Protein AF-A0AB74DZ21-F1 (afdb_monomer_lite)

Structure (mmCIF, N/CA/C/O backbone):
data_AF-A0AB74DZ21-F1
#
_entry.id   AF-A0AB74DZ21-F1
#
loop_
_atom_site.group_PDB
_atom_site.id
_atom_site.type_symbol
_atom_site.label_atom_id
_atom_site.label_alt_id
_atom_site.label_comp_id
_atom_site.label_asym_id
_atom_site.label_entity_id
_atom_site.label_seq_id
_atom_site.pdbx_PDB_ins_code
_atom_site.Cartn_x
_atom_site.Cartn_y
_atom_site.Cartn_z
_atom_site.occupancy
_atom_site.B_iso_or_equiv
_atom_site.auth_seq_id
_atom_site.auth_comp_id
_atom_site.auth_asym_id
_atom_site.auth_atom_id
_atom_site.pdbx_PDB_model_num
ATOM 1 N N . LYS A 1 1 ? -1.725 0.538 30.237 1.00 65.81 1 LYS A N 1
ATOM 2 C CA . LYS A 1 1 ? -3.192 0.283 30.163 1.00 65.81 1 LYS A CA 1
ATOM 3 C C . LYS A 1 1 ? -3.719 0.403 28.728 1.00 65.81 1 LYS A C 1
ATOM 5 O O . LYS A 1 1 ? -4.476 -0.467 28.333 1.00 65.81 1 LYS A O 1
ATOM 10 N N . LEU A 1 2 ? -3.228 1.369 27.945 1.00 69.50 2 LEU A N 1
ATOM 11 C CA . LEU A 1 2 ? -3.477 1.577 26.509 1.00 69.50 2 LEU A CA 1
ATOM 12 C C . LEU A 1 2 ? -3.516 0.291 25.651 1.00 69.50 2 LEU A C 1
ATOM 14 O O . LEU A 1 2 ? -4.567 -0.086 25.149 1.00 69.50 2 LEU A O 1
ATOM 18 N N . PHE A 1 3 ? -2.411 -0.463 25.598 1.00 77.12 3 PHE A N 1
ATOM 19 C CA . PHE A 1 3 ? -2.317 -1.681 24.778 1.00 77.12 3 PHE A CA 1
ATOM 20 C C . PHE A 1 3 ? -3.109 -2.898 25.297 1.00 77.12 3 PHE A C 1
ATOM 22 O O . PHE A 1 3 ? -3.112 -3.955 24.664 1.00 77.12 3 PHE A O 1
ATOM 29 N N . LYS A 1 4 ? -3.795 -2.781 26.445 1.00 76.81 4 LYS A N 1
ATOM 30 C CA . LYS A 1 4 ? -4.762 -3.807 26.873 1.00 76.81 4 LYS A CA 1
ATOM 31 C C . LYS A 1 4 ? -6.085 -3.683 26.108 1.00 76.81 4 LYS A C 1
ATOM 33 O O . LYS A 1 4 ? -6.811 -4.672 26.020 1.00 76.81 4 LYS A O 1
ATOM 38 N N . ASN A 1 5 ? -6.399 -2.510 25.545 1.00 82.12 5 ASN A N 1
ATOM 39 C CA . ASN A 1 5 ? -7.554 -2.352 24.668 1.00 82.12 5 ASN A CA 1
ATOM 40 C C . ASN A 1 5 ? -7.233 -2.970 23.297 1.00 82.12 5 ASN A C 1
ATOM 42 O O . ASN A 1 5 ? -6.397 -2.466 22.550 1.00 82.12 5 ASN A O 1
ATOM 46 N N . LYS A 1 6 ? -7.913 -4.073 22.965 1.00 81.56 6 LYS A N 1
ATOM 47 C CA . LYS A 1 6 ? -7.684 -4.824 21.722 1.00 81.56 6 LYS A CA 1
ATOM 48 C C . LYS A 1 6 ? -7.982 -4.005 20.460 1.00 81.56 6 LYS A C 1
ATOM 50 O O . LYS A 1 6 ? -7.335 -4.241 19.446 1.00 81.56 6 LYS A O 1
ATOM 55 N N . ALA A 1 7 ? -8.936 -3.071 20.509 1.00 80.25 7 ALA A N 1
ATOM 56 C CA . ALA A 1 7 ? -9.259 -2.207 19.374 1.00 80.25 7 ALA A CA 1
ATOM 57 C C . ALA A 1 7 ? -8.142 -1.185 19.127 1.00 80.25 7 ALA A C 1
ATOM 59 O O . ALA A 1 7 ? -7.685 -1.051 17.995 1.00 80.25 7 ALA A O 1
ATOM 60 N N . TYR A 1 8 ? -7.642 -0.556 20.197 1.00 83.38 8 TYR A N 1
ATOM 61 C CA . TYR A 1 8 ? -6.498 0.355 20.125 1.00 83.38 8 TYR A CA 1
ATOM 62 C C . TYR A 1 8 ? -5.246 -0.363 19.609 1.00 83.38 8 TYR A C 1
ATOM 64 O O . TYR A 1 8 ? -4.673 0.034 18.599 1.00 83.38 8 TYR A O 1
ATOM 72 N N . THR A 1 9 ? -4.853 -1.469 20.253 1.00 84.31 9 THR A N 1
ATOM 73 C CA . THR A 1 9 ? -3.660 -2.236 19.862 1.00 84.31 9 THR A CA 1
ATOM 74 C C . THR A 1 9 ? -3.759 -2.740 18.430 1.00 84.31 9 THR A C 1
ATOM 76 O O . THR A 1 9 ? -2.779 -2.658 17.699 1.00 84.31 9 THR A O 1
ATOM 79 N N . GLY A 1 10 ? -4.936 -3.228 18.023 1.00 83.38 10 GLY A N 1
ATOM 80 C CA . GLY A 1 10 ? -5.187 -3.669 16.656 1.00 83.38 10 GLY A CA 1
ATOM 81 C C . GLY A 1 10 ? -4.967 -2.543 15.653 1.00 83.38 10 GLY A C 1
ATOM 82 O O . GLY A 1 10 ? -4.165 -2.716 14.745 1.00 83.38 10 GLY A O 1
ATOM 83 N N . ALA A 1 11 ? -5.605 -1.388 15.864 1.00 84.44 11 ALA A N 1
ATOM 84 C CA . ALA A 1 11 ? -5.487 -0.229 14.983 1.00 84.44 11 ALA A CA 1
ATOM 85 C C . ALA A 1 11 ? -4.060 0.324 14.903 1.00 84.44 11 ALA A C 1
ATOM 87 O O . ALA A 1 11 ? -3.573 0.616 13.813 1.00 84.44 11 ALA A O 1
ATOM 88 N N . THR A 1 12 ? -3.357 0.434 16.031 1.00 85.31 12 THR A N 1
ATOM 89 C CA . THR A 1 12 ? -1.968 0.908 16.038 1.00 85.31 12 THR A CA 1
ATOM 90 C C . THR A 1 12 ? -1.031 -0.086 15.358 1.00 85.31 12 THR A C 1
ATOM 92 O O . THR A 1 12 ? -0.209 0.321 14.542 1.00 85.31 12 THR A O 1
ATOM 95 N N . ALA A 1 13 ? -1.157 -1.383 15.655 1.00 85.50 13 ALA A N 1
ATOM 96 C CA . ALA A 1 13 ? -0.300 -2.406 15.063 1.00 85.50 13 ALA A CA 1
ATOM 97 C C . ALA A 1 13 ? -0.533 -2.536 13.554 1.00 85.50 13 ALA A C 1
ATOM 99 O O . ALA A 1 13 ? 0.431 -2.586 12.794 1.00 85.50 13 ALA A O 1
ATOM 100 N N . SER A 1 14 ? -1.790 -2.540 13.098 1.00 85.62 14 SER A N 1
ATOM 101 C CA . SER A 1 14 ? -2.078 -2.582 11.664 1.00 85.62 14 SER A CA 1
ATOM 102 C C . SER A 1 14 ? -1.591 -1.316 10.960 1.00 85.62 14 SER A C 1
ATOM 104 O O . SER A 1 14 ? -1.017 -1.423 9.883 1.00 85.62 14 SER A O 1
ATOM 106 N N . ASN A 1 15 ? -1.721 -0.137 11.579 1.00 88.50 15 ASN A N 1
ATOM 107 C CA . ASN A 1 15 ? -1.238 1.117 10.995 1.00 88.50 15 ASN A CA 1
ATOM 108 C C . ASN A 1 15 ? 0.297 1.124 10.895 1.00 88.50 15 ASN A C 1
ATOM 110 O O . ASN A 1 15 ? 0.853 1.499 9.864 1.00 88.50 15 ASN A O 1
ATOM 114 N N . PHE A 1 16 ? 0.987 0.621 11.921 1.00 88.06 16 PHE A N 1
ATOM 115 C CA . PHE A 1 16 ? 2.435 0.426 11.884 1.00 88.06 16 PHE A CA 1
ATOM 116 C C . PHE A 1 16 ? 2.860 -0.482 10.721 1.00 88.06 16 PHE A C 1
ATOM 118 O O . PHE A 1 16 ? 3.733 -0.111 9.938 1.00 88.06 16 PHE A O 1
ATOM 125 N N . LEU A 1 17 ? 2.206 -1.639 10.565 1.00 86.38 17 LEU A N 1
ATOM 126 C CA . LEU A 1 17 ? 2.502 -2.570 9.473 1.00 86.38 17 LEU A CA 1
ATOM 127 C C . LEU A 1 17 ? 2.231 -1.945 8.098 1.00 86.38 17 LEU A C 1
ATOM 129 O O . LEU A 1 17 ? 3.068 -2.062 7.207 1.00 86.38 17 LEU A O 1
ATOM 133 N N . LEU A 1 18 ? 1.112 -1.236 7.933 1.00 85.94 18 LEU A N 1
ATOM 134 C CA . LEU A 1 18 ? 0.762 -0.562 6.679 1.00 85.94 18 LEU A CA 1
ATOM 135 C C . LEU A 1 18 ? 1.761 0.527 6.282 1.00 85.94 18 LEU A C 1
ATOM 137 O O . LEU A 1 18 ? 2.097 0.635 5.106 1.00 85.94 18 LEU A O 1
ATOM 141 N N . ASN A 1 19 ? 2.290 1.288 7.241 1.00 85.19 19 ASN A N 1
ATOM 142 C CA . ASN A 1 19 ? 3.367 2.237 6.947 1.00 85.19 19 ASN A CA 1
ATOM 143 C C . ASN A 1 19 ? 4.670 1.533 6.550 1.00 85.19 19 ASN A C 1
ATOM 145 O O . ASN A 1 19 ? 5.402 2.054 5.715 1.00 85.19 19 ASN A O 1
ATOM 149 N N . GLY A 1 20 ? 4.954 0.343 7.089 1.00 83.75 20 GLY A N 1
ATOM 150 C CA . GLY A 1 20 ? 6.105 -0.460 6.660 1.00 83.75 20 GLY A CA 1
ATOM 151 C C . GLY A 1 20 ? 6.039 -0.842 5.177 1.00 83.75 20 GLY A C 1
ATOM 152 O O . GLY A 1 20 ? 7.052 -0.817 4.481 1.00 83.75 20 GLY A O 1
ATOM 153 N N . VAL A 1 21 ? 4.833 -1.117 4.675 1.00 81.69 21 VAL A N 1
ATOM 154 C CA . VAL A 1 21 ? 4.588 -1.463 3.267 1.00 81.69 21 VAL A CA 1
ATOM 155 C C . VAL A 1 21 ? 4.792 -0.267 2.326 1.00 81.69 21 VAL A C 1
ATOM 157 O O . VAL A 1 21 ? 5.173 -0.454 1.176 1.00 81.69 21 VAL A O 1
ATOM 160 N N . ALA A 1 22 ? 4.681 0.976 2.810 1.00 79.00 22 ALA A N 1
ATOM 161 C CA . ALA A 1 22 ? 4.961 2.167 1.998 1.00 79.00 22 ALA A CA 1
ATOM 162 C C . ALA A 1 22 ? 6.403 2.209 1.446 1.00 79.00 22 ALA A C 1
ATOM 164 O O . ALA A 1 22 ? 6.670 2.909 0.466 1.00 79.00 22 ALA A O 1
ATOM 165 N N . GLY A 1 23 ? 7.330 1.431 2.024 1.00 84.31 23 GLY A N 1
ATOM 166 C CA . GLY A 1 23 ? 8.677 1.236 1.486 1.00 84.31 23 GLY A CA 1
ATOM 167 C C . GLY A 1 23 ? 8.692 0.698 0.051 1.00 84.31 23 GLY A C 1
ATOM 168 O O . GLY A 1 23 ? 9.572 1.075 -0.727 1.00 84.31 23 GLY A O 1
ATOM 169 N N . THR A 1 24 ? 7.696 -0.095 -0.352 1.00 85.75 24 THR A N 1
ATOM 170 C CA . THR A 1 24 ? 7.586 -0.601 -1.728 1.00 85.75 24 THR A CA 1
ATOM 171 C C . THR A 1 24 ? 7.443 0.528 -2.740 1.00 85.75 24 THR A C 1
ATOM 173 O O . THR A 1 24 ? 8.011 0.439 -3.825 1.00 85.75 24 THR A O 1
ATOM 176 N N . LEU A 1 25 ? 6.777 1.634 -2.389 1.00 86.25 25 LEU A N 1
ATOM 177 C CA . LEU A 1 25 ? 6.633 2.788 -3.284 1.00 86.25 25 LEU A CA 1
ATOM 178 C C . LEU A 1 25 ? 8.003 3.376 -3.652 1.00 86.25 25 LEU A C 1
ATOM 180 O O . LEU A 1 25 ? 8.225 3.749 -4.804 1.00 86.25 25 LEU A O 1
ATOM 184 N N . ILE A 1 26 ? 8.931 3.419 -2.690 1.00 89.00 26 ILE A N 1
ATOM 185 C CA . ILE A 1 26 ? 10.306 3.894 -2.895 1.00 89.00 26 ILE A CA 1
ATOM 186 C C . ILE A 1 26 ? 11.068 2.919 -3.796 1.00 89.00 26 ILE A C 1
ATOM 188 O O . ILE A 1 26 ? 11.749 3.346 -4.733 1.00 89.00 26 ILE A O 1
ATOM 192 N N . VAL A 1 27 ? 10.942 1.614 -3.539 1.00 91.06 27 VAL A N 1
ATOM 193 C CA . VAL A 1 27 ? 11.607 0.567 -4.329 1.00 91.06 27 VAL A CA 1
ATOM 194 C C . VAL A 1 27 ? 11.101 0.573 -5.770 1.00 91.06 27 VAL A C 1
ATOM 196 O O . VAL A 1 27 ? 11.909 0.624 -6.693 1.00 91.06 27 VAL A O 1
ATOM 199 N N . ALA A 1 28 ? 9.785 0.603 -5.969 1.00 91.25 28 ALA A N 1
ATOM 200 C CA . ALA A 1 28 ? 9.152 0.649 -7.281 1.00 91.25 28 ALA A CA 1
ATOM 201 C C . ALA A 1 28 ? 9.574 1.893 -8.064 1.00 91.25 28 ALA A C 1
ATOM 203 O O . ALA A 1 28 ? 9.975 1.781 -9.221 1.00 91.25 28 ALA A O 1
ATOM 204 N N . ASN A 1 29 ? 9.562 3.065 -7.419 1.00 92.12 29 ASN A N 1
ATOM 205 C CA . ASN A 1 29 ? 9.998 4.319 -8.025 1.00 92.12 29 ASN A CA 1
ATOM 206 C C . ASN A 1 29 ? 11.493 4.294 -8.395 1.00 92.12 29 ASN A C 1
ATOM 208 O O . ASN A 1 29 ? 11.880 4.745 -9.473 1.00 92.12 29 ASN A O 1
ATOM 212 N N . THR A 1 30 ? 12.332 3.705 -7.542 1.00 93.25 30 THR A N 1
ATOM 213 C CA . THR A 1 30 ? 13.759 3.506 -7.835 1.00 93.25 30 THR A CA 1
ATOM 214 C C . THR A 1 30 ? 13.953 2.544 -9.004 1.00 93.25 30 THR A C 1
ATOM 216 O O . THR A 1 30 ? 14.804 2.792 -9.857 1.00 93.25 30 THR A O 1
ATOM 219 N N . PHE A 1 31 ? 13.158 1.475 -9.078 1.00 94.12 31 PHE A N 1
ATOM 220 C CA . PHE A 1 31 ? 13.218 0.486 -10.149 1.00 94.12 31 PHE A CA 1
ATOM 221 C C . PHE A 1 31 ? 12.832 1.080 -11.508 1.00 94.12 31 PHE A C 1
ATOM 223 O O . PHE A 1 31 ? 13.573 0.893 -12.467 1.00 94.12 31 PHE A O 1
ATOM 230 N N . VAL A 1 32 ? 11.750 1.860 -11.614 1.00 94.81 32 VAL A N 1
ATOM 231 C CA . VAL A 1 32 ? 11.408 2.499 -12.903 1.00 94.81 32 VAL A CA 1
ATOM 232 C C . VAL A 1 32 ? 12.466 3.508 -13.345 1.00 94.81 32 VAL A C 1
ATOM 234 O O . VAL A 1 32 ? 12.815 3.543 -14.520 1.00 94.81 32 VAL A O 1
ATOM 237 N N . GLN A 1 33 ? 13.035 4.290 -12.421 1.00 95.31 33 GLN A N 1
ATOM 238 C CA . GLN A 1 33 ? 14.046 5.288 -12.784 1.00 95.31 33 GLN A CA 1
ATOM 239 C C . GLN A 1 33 ? 15.398 4.657 -13.134 1.00 95.31 33 GLN A C 1
ATOM 241 O O . GLN A 1 33 ? 15.983 4.972 -14.166 1.00 95.31 33 GLN A O 1
ATOM 246 N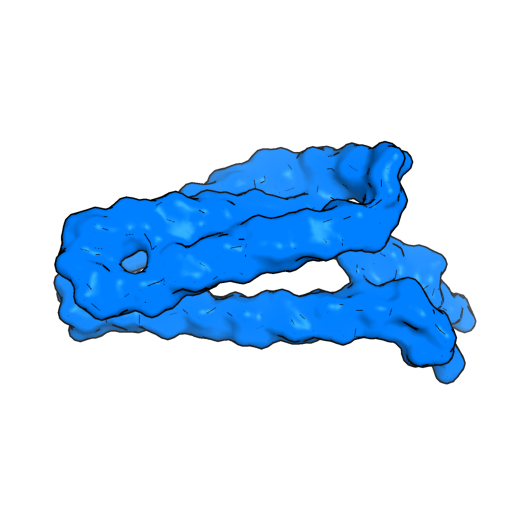 N . ARG A 1 34 ? 15.917 3.767 -12.279 1.00 94.44 34 ARG A N 1
ATOM 247 C CA . ARG A 1 34 ? 17.258 3.181 -12.450 1.00 94.44 34 ARG A CA 1
ATOM 248 C C . ARG A 1 34 ? 17.269 1.899 -13.278 1.00 94.44 34 ARG A C 1
ATOM 250 O O . ARG A 1 34 ? 18.278 1.616 -13.907 1.00 94.44 34 ARG A O 1
ATOM 257 N N . GLY A 1 35 ? 16.193 1.120 -13.238 1.00 92.38 35 GLY A N 1
ATOM 258 C CA . GLY A 1 35 ? 16.065 -0.155 -13.946 1.00 92.38 35 GLY A CA 1
ATOM 259 C C . GLY A 1 35 ? 15.498 -0.004 -15.355 1.00 92.38 35 GLY A C 1
ATOM 260 O O . GLY A 1 35 ? 16.037 -0.599 -16.279 1.00 92.38 35 GLY A O 1
ATOM 261 N N . LEU A 1 36 ? 14.456 0.817 -15.532 1.00 93.25 36 LEU A N 1
ATOM 262 C CA . LEU A 1 36 ? 13.819 1.051 -16.841 1.00 93.25 36 LEU A CA 1
ATOM 263 C C . LEU A 1 36 ? 14.262 2.364 -17.512 1.00 93.25 36 LEU A C 1
ATOM 265 O O . LEU A 1 36 ? 13.876 2.641 -18.641 1.00 93.25 36 LEU A O 1
ATOM 269 N N . GLY A 1 37 ? 15.072 3.185 -16.836 1.00 93.75 37 GLY A N 1
ATOM 270 C CA . GLY A 1 37 ? 15.598 4.437 -17.393 1.00 93.75 37 GLY A CA 1
ATOM 271 C C . GLY A 1 37 ? 14.576 5.575 -17.476 1.00 93.75 37 GLY A C 1
ATOM 272 O O . GLY A 1 37 ? 14.786 6.532 -18.222 1.00 93.75 37 GLY A O 1
ATOM 273 N N . TYR A 1 38 ? 13.466 5.492 -16.737 1.00 95.44 38 TYR A N 1
ATOM 274 C CA . TYR A 1 38 ? 12.440 6.532 -16.751 1.00 95.44 38 TYR A CA 1
ATOM 275 C C . TYR A 1 38 ? 12.954 7.816 -16.094 1.00 95.44 38 TYR A C 1
ATOM 277 O O . TYR A 1 38 ? 13.644 7.794 -15.074 1.00 95.44 38 TYR A O 1
ATOM 285 N N . SER A 1 39 ? 12.541 8.963 -16.631 1.00 96.12 39 SER A N 1
ATOM 286 C CA . SER A 1 39 ? 12.720 10.247 -15.948 1.00 96.12 39 SER A CA 1
ATOM 287 C C . SER A 1 39 ? 11.924 10.292 -14.639 1.00 96.12 39 SER A C 1
ATOM 289 O O . SER A 1 39 ? 10.908 9.610 -14.478 1.00 96.12 39 SER A O 1
ATOM 291 N N . SER A 1 40 ? 12.323 11.164 -13.711 1.00 91.88 40 SER A N 1
ATOM 292 C CA . SER A 1 40 ? 11.607 11.334 -12.440 1.00 91.88 40 SER A CA 1
ATOM 293 C C . SER A 1 40 ? 10.142 11.746 -12.634 1.00 91.88 40 SER A C 1
ATOM 295 O O . SER A 1 40 ? 9.284 11.337 -11.854 1.00 91.88 40 SER A O 1
ATOM 297 N N . LEU A 1 41 ? 9.834 12.494 -13.703 1.00 93.50 41 LEU A N 1
ATOM 298 C CA . LEU A 1 41 ? 8.461 12.865 -14.047 1.00 93.50 41 LEU A CA 1
ATOM 299 C C . LEU A 1 41 ? 7.637 11.655 -14.512 1.00 93.50 41 LEU A C 1
ATOM 301 O O . LEU A 1 41 ? 6.501 11.494 -14.077 1.00 93.50 41 LEU A O 1
ATOM 305 N N . GLN A 1 42 ? 8.205 10.789 -15.356 1.00 93.31 42 GLN A N 1
ATOM 306 C CA . GLN A 1 42 ? 7.538 9.559 -15.806 1.00 93.31 42 GLN A CA 1
ATOM 307 C C . GLN A 1 42 ? 7.329 8.573 -14.654 1.00 93.31 42 GLN A C 1
ATOM 309 O O . GLN A 1 42 ? 6.272 7.967 -14.538 1.00 93.31 42 GLN A O 1
ATOM 314 N N . ALA A 1 43 ? 8.312 8.428 -13.766 1.00 92.50 43 ALA A N 1
ATOM 315 C CA . ALA A 1 43 ? 8.162 7.594 -12.579 1.00 92.50 43 ALA A CA 1
ATOM 316 C C . ALA A 1 43 ? 7.091 8.146 -11.621 1.00 92.50 43 ALA A C 1
ATOM 318 O O . ALA A 1 43 ? 6.315 7.383 -11.048 1.00 92.50 43 ALA A O 1
ATOM 319 N N . GLY A 1 44 ? 7.030 9.472 -11.462 1.00 91.25 44 GLY A N 1
ATOM 320 C CA . GLY A 1 44 ? 6.010 10.141 -10.657 1.00 91.25 44 GLY A CA 1
ATOM 321 C C . GLY A 1 44 ? 4.605 10.053 -11.256 1.00 91.25 44 GLY A C 1
ATOM 322 O O . GLY A 1 44 ? 3.635 9.957 -10.511 1.00 91.25 44 GLY A O 1
ATOM 323 N N . SER A 1 45 ? 4.463 10.033 -12.584 1.00 93.50 45 SER A N 1
ATOM 324 C CA . SER A 1 45 ? 3.139 9.961 -13.213 1.00 93.50 45 SER A CA 1
ATOM 325 C C . SER A 1 45 ? 2.434 8.621 -12.977 1.00 93.50 45 SER A C 1
ATOM 327 O O . SER A 1 45 ? 1.206 8.590 -12.897 1.00 93.50 45 SER A O 1
ATOM 329 N N . LEU A 1 46 ? 3.186 7.532 -12.772 1.00 92.69 46 LEU A N 1
ATOM 330 C CA . LEU A 1 46 ? 2.628 6.213 -12.448 1.00 92.69 46 LEU A CA 1
ATOM 331 C C . LEU A 1 46 ? 1.855 6.205 -11.120 1.00 92.69 46 LEU A C 1
ATOM 333 O O . LEU A 1 46 ? 0.887 5.459 -10.992 1.00 92.69 46 LEU A O 1
ATOM 337 N N . SER A 1 47 ? 2.230 7.053 -10.156 1.00 92.12 47 SER A N 1
ATOM 338 C CA . SER A 1 47 ? 1.565 7.143 -8.848 1.00 92.12 47 SER A CA 1
ATOM 339 C C . SER A 1 47 ? 0.409 8.152 -8.807 1.00 92.12 47 SER A C 1
ATOM 341 O O . SER A 1 47 ? -0.227 8.326 -7.764 1.00 92.12 47 SER A O 1
ATOM 343 N N . ILE A 1 48 ? 0.065 8.796 -9.929 1.00 94.44 48 ILE A N 1
ATOM 344 C CA . ILE A 1 48 ? -1.078 9.725 -9.989 1.00 94.44 48 ILE A CA 1
ATOM 345 C C . ILE A 1 48 ? -2.393 8.998 -9.695 1.00 94.44 48 ILE A C 1
ATOM 347 O O . ILE A 1 48 ? -3.256 9.549 -9.012 1.00 94.44 48 ILE A O 1
ATOM 351 N N . THR A 1 49 ? -2.554 7.755 -10.158 1.00 93.31 49 THR A N 1
ATOM 352 C CA . THR A 1 49 ? -3.771 6.972 -9.890 1.00 93.31 49 THR A CA 1
ATOM 353 C C . THR A 1 49 ? -3.952 6.695 -8.402 1.00 93.31 49 THR A C 1
ATOM 355 O O . THR A 1 49 ? -5.073 6.780 -7.903 1.00 93.31 49 THR A O 1
ATOM 358 N N . TYR A 1 50 ? -2.853 6.459 -7.679 1.00 93.44 50 TYR A N 1
ATOM 359 C CA . TYR A 1 50 ? -2.847 6.385 -6.220 1.00 93.44 50 TYR A CA 1
ATOM 360 C C . TYR A 1 50 ? -3.393 7.677 -5.599 1.00 93.44 50 TYR A C 1
ATOM 362 O O . TYR A 1 50 ? -4.345 7.623 -4.818 1.00 93.44 50 TYR A O 1
ATOM 370 N N . LEU A 1 51 ? -2.838 8.835 -5.976 1.00 92.50 51 LEU A N 1
ATOM 371 C CA . LEU A 1 51 ? -3.239 10.132 -5.424 1.00 92.50 51 LEU A CA 1
ATOM 372 C C . LEU A 1 51 ? -4.727 10.417 -5.665 1.00 92.50 51 LEU A C 1
ATOM 374 O O . LEU A 1 51 ? -5.455 10.756 -4.731 1.00 92.50 51 LEU A O 1
ATOM 378 N N . VAL A 1 52 ? -5.183 10.251 -6.908 1.00 95.25 52 VAL A N 1
ATOM 379 C CA . VAL A 1 52 ? -6.587 10.465 -7.288 1.00 95.25 52 VAL A CA 1
ATOM 380 C C . VAL A 1 52 ? -7.503 9.569 -6.460 1.00 95.25 52 VAL A C 1
ATOM 382 O O . VAL A 1 52 ? -8.510 10.039 -5.926 1.00 95.25 52 VAL A O 1
ATOM 385 N N . MET A 1 53 ? -7.142 8.293 -6.309 1.00 95.19 53 MET A N 1
ATOM 386 C CA . MET A 1 53 ? -7.996 7.341 -5.615 1.00 95.19 53 MET A CA 1
ATOM 387 C C . MET A 1 53 ? -8.069 7.607 -4.112 1.00 95.19 53 MET A C 1
ATOM 389 O O . MET A 1 53 ? -9.161 7.554 -3.548 1.00 95.19 53 MET A O 1
ATOM 393 N N . VAL A 1 54 ? -6.954 7.975 -3.470 1.00 91.88 54 VAL A N 1
ATOM 394 C CA . VAL A 1 54 ? -6.964 8.381 -2.055 1.00 91.88 54 VAL A CA 1
ATOM 395 C C . VAL A 1 54 ? -7.914 9.554 -1.841 1.00 91.88 54 VAL A C 1
ATOM 397 O O . VAL A 1 54 ? -8.759 9.479 -0.953 1.00 91.88 54 VAL A O 1
ATOM 400 N N . LEU A 1 55 ? -7.831 10.601 -2.671 1.00 92.69 55 LEU A N 1
ATOM 401 C CA . LEU A 1 55 ? -8.668 11.799 -2.536 1.00 92.69 55 LEU A CA 1
ATOM 402 C C . LEU A 1 55 ? -10.165 11.489 -2.663 1.00 92.69 55 LEU A C 1
ATOM 404 O O . LEU A 1 55 ? -10.966 11.984 -1.869 1.00 92.69 55 LEU A O 1
ATOM 408 N N . ILE A 1 56 ? -10.543 10.639 -3.622 1.00 93.00 56 ILE A N 1
ATOM 409 C CA . ILE A 1 56 ? -11.931 10.172 -3.781 1.00 93.00 56 ILE A CA 1
ATOM 410 C C . ILE A 1 56 ? -12.381 9.401 -2.535 1.00 93.00 56 ILE A C 1
ATOM 412 O O . ILE A 1 56 ? -13.511 9.557 -2.062 1.00 93.00 56 ILE A O 1
ATOM 416 N N . MET A 1 57 ? -11.490 8.583 -1.981 1.00 92.50 57 MET A N 1
ATOM 417 C CA . MET A 1 57 ? -11.818 7.659 -0.906 1.00 92.50 57 MET A CA 1
ATOM 418 C C . MET A 1 57 ? -11.885 8.284 0.485 1.00 92.50 57 MET A C 1
ATOM 420 O O . MET A 1 57 ? -12.459 7.647 1.366 1.00 92.50 57 MET A O 1
ATOM 424 N N . ILE A 1 58 ? -11.421 9.524 0.686 1.00 86.69 58 ILE A N 1
ATOM 425 C CA . ILE A 1 58 ? -11.506 10.225 1.984 1.00 86.69 58 ILE A CA 1
ATOM 426 C C . ILE A 1 58 ? -12.937 10.175 2.547 1.00 86.69 58 ILE A C 1
ATOM 428 O O . ILE A 1 58 ? -13.154 9.716 3.667 1.00 86.69 58 ILE A O 1
ATOM 432 N N . ARG A 1 59 ? -13.934 10.582 1.746 1.00 86.69 59 ARG A N 1
ATOM 433 C CA . ARG A 1 59 ? -15.350 10.600 2.173 1.00 86.69 59 ARG A CA 1
ATOM 434 C C . ARG A 1 59 ? -15.966 9.205 2.246 1.00 86.69 59 ARG A C 1
ATOM 436 O O . ARG A 1 59 ? -16.871 8.952 3.038 1.00 86.69 59 ARG A O 1
ATOM 443 N N . VAL A 1 60 ? -15.509 8.296 1.389 1.00 89.06 60 VAL A N 1
ATOM 444 C CA . VAL A 1 60 ? -16.045 6.932 1.318 1.00 89.06 60 VAL A CA 1
ATOM 445 C C . VAL A 1 60 ? -15.609 6.121 2.538 1.00 89.06 60 VAL A C 1
ATOM 447 O O . VAL A 1 60 ? -16.434 5.412 3.111 1.00 89.06 60 VAL A O 1
ATOM 450 N N . GLY A 1 61 ? -14.353 6.258 2.974 1.00 85.50 61 GLY A N 1
ATOM 451 C CA . GLY A 1 61 ? -13.823 5.600 4.169 1.00 85.50 61 GLY A CA 1
ATOM 452 C C . GLY A 1 61 ? -14.590 5.981 5.437 1.00 85.50 61 GLY A C 1
ATOM 453 O O . GLY A 1 61 ? -14.959 5.104 6.218 1.00 85.50 61 GLY A O 1
ATOM 454 N N . GLU A 1 62 ? -14.925 7.264 5.596 1.00 86.94 62 GLU A N 1
ATOM 455 C CA . GLU A 1 62 ? -15.755 7.755 6.705 1.00 86.94 62 GLU A CA 1
ATOM 456 C C . GLU A 1 62 ? -17.160 7.130 6.688 1.00 86.94 62 GLU A C 1
ATOM 458 O O . GLU A 1 62 ? -17.638 6.597 7.692 1.00 86.94 62 GLU A O 1
ATOM 463 N N . LYS A 1 63 ? -17.812 7.099 5.520 1.00 88.44 63 LYS A N 1
ATOM 464 C CA . LYS A 1 63 ? -19.141 6.486 5.379 1.00 88.44 63 LYS A CA 1
ATOM 465 C C . LYS A 1 63 ? -19.117 4.973 5.638 1.00 88.44 63 LYS A C 1
ATOM 467 O O . LYS A 1 63 ? -20.053 4.421 6.222 1.00 88.44 63 LYS A O 1
ATOM 472 N N . LEU A 1 64 ? -18.054 4.286 5.221 1.00 87.25 64 LEU A N 1
ATOM 473 C CA . LEU A 1 64 ? -17.858 2.858 5.485 1.00 87.25 64 LEU A CA 1
ATOM 474 C C . LEU A 1 64 ? -17.667 2.579 6.978 1.00 87.25 64 LEU A C 1
ATOM 476 O O . LEU A 1 64 ? -18.234 1.608 7.480 1.00 87.25 64 LEU A O 1
ATOM 480 N N . LEU A 1 65 ? -16.940 3.438 7.699 1.00 86.38 65 LEU A N 1
ATOM 481 C CA . LEU A 1 65 ? -16.805 3.342 9.154 1.00 86.38 65 LEU A CA 1
ATOM 482 C C . LEU A 1 65 ? -18.171 3.412 9.846 1.00 86.38 65 LEU A C 1
ATOM 484 O O . LEU A 1 65 ? -18.481 2.556 10.676 1.00 86.38 65 LEU A O 1
ATOM 488 N N . GLN A 1 66 ? -18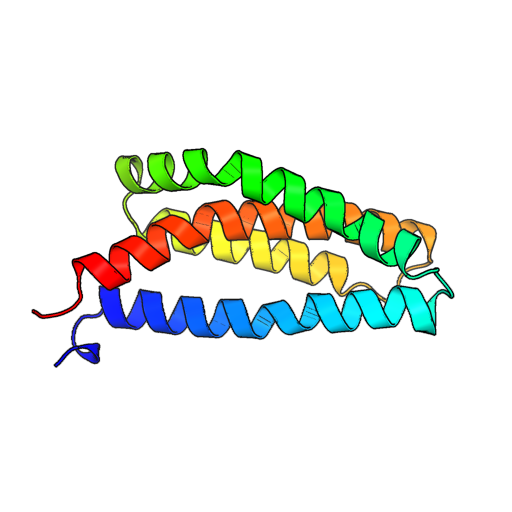.996 4.395 9.477 1.00 87.44 66 GLN A N 1
ATOM 489 C CA . GLN A 1 66 ? -20.314 4.613 10.085 1.00 87.44 66 GLN A CA 1
ATOM 490 C C . GLN A 1 66 ? -21.295 3.462 9.811 1.00 87.44 66 GLN A C 1
ATOM 492 O O . GLN A 1 66 ? -22.144 3.162 10.646 1.00 87.44 66 GLN A O 1
ATOM 497 N N . THR A 1 67 ? -21.185 2.804 8.653 1.00 88.94 67 THR A N 1
ATOM 498 C CA . THR A 1 67 ? -22.141 1.768 8.217 1.00 88.94 67 THR A CA 1
ATOM 499 C C . THR A 1 67 ? -21.722 0.342 8.573 1.00 88.94 67 THR A C 1
ATOM 501 O O . THR A 1 67 ? -22.573 -0.481 8.905 1.00 88.94 67 THR A O 1
ATOM 504 N N . LEU A 1 68 ? -20.427 0.020 8.505 1.00 86.69 68 LEU A N 1
ATOM 505 C CA . LEU A 1 68 ? -19.911 -1.344 8.690 1.00 86.69 68 LEU A CA 1
ATOM 506 C C . LEU A 1 68 ? -19.139 -1.533 10.004 1.00 86.69 68 LEU A C 1
ATOM 508 O O . LEU A 1 68 ? -18.739 -2.662 10.318 1.00 86.69 68 LEU A O 1
ATOM 512 N N . GLY A 1 69 ? -18.928 -0.454 10.762 1.00 85.81 69 GLY A N 1
ATOM 513 C CA . GLY A 1 69 ? -18.020 -0.420 11.904 1.00 85.81 69 GLY A CA 1
ATOM 514 C C . GLY A 1 69 ? -16.554 -0.503 11.471 1.00 85.81 69 GLY A C 1
ATOM 515 O O . GLY A 1 69 ? -16.238 -0.617 10.296 1.00 85.81 69 GLY A O 1
ATOM 516 N N . CYS A 1 70 ? -15.627 -0.471 12.428 1.00 83.19 70 CYS A N 1
ATOM 517 C CA . CYS A 1 70 ? -14.194 -0.325 12.141 1.00 83.19 70 CYS A CA 1
ATOM 518 C C . CYS A 1 70 ? -13.523 -1.571 11.520 1.00 83.19 70 CYS A C 1
ATOM 520 O O . CYS A 1 70 ? -12.738 -1.461 10.577 1.00 83.19 70 CYS A O 1
ATOM 522 N N . LYS A 1 71 ? -13.835 -2.777 12.018 1.00 85.12 71 LYS A N 1
ATOM 523 C CA . LYS A 1 71 ? -13.082 -3.997 11.663 1.00 85.12 71 LYS A CA 1
ATOM 524 C C . LYS A 1 71 ? -13.159 -4.364 10.181 1.00 85.12 71 LYS A C 1
ATOM 526 O O . LYS A 1 71 ? -12.154 -4.775 9.608 1.00 85.12 71 LYS A O 1
ATOM 531 N N . LYS A 1 72 ? -14.350 -4.284 9.578 1.00 88.81 72 LYS A N 1
ATOM 532 C CA . LYS A 1 72 ? -14.570 -4.738 8.195 1.00 88.81 72 LYS A CA 1
ATOM 533 C C . LYS A 1 72 ? -13.843 -3.841 7.181 1.00 88.81 72 LYS A C 1
ATOM 535 O O . LYS A 1 72 ? -13.070 -4.393 6.404 1.00 88.81 72 LYS A O 1
ATOM 540 N N . PRO A 1 73 ? -14.003 -2.502 7.205 1.00 90.44 73 PRO A N 1
ATOM 541 C CA . PRO A 1 73 ? -13.231 -1.597 6.360 1.00 90.44 73 PRO A CA 1
ATOM 542 C C . PRO A 1 73 ? -11.726 -1.771 6.533 1.00 90.44 73 PRO A C 1
ATOM 544 O O . PRO A 1 73 ? -11.027 -1.861 5.534 1.00 90.44 73 PRO A O 1
ATOM 547 N N . MET A 1 74 ? -11.224 -1.910 7.766 1.00 91.12 74 MET A N 1
ATOM 548 C CA . MET A 1 74 ? -9.790 -2.122 7.974 1.00 91.12 74 MET A CA 1
ATOM 549 C C . MET A 1 74 ? -9.291 -3.386 7.262 1.00 91.12 74 MET A C 1
ATOM 551 O O . MET A 1 74 ? -8.337 -3.307 6.500 1.00 91.12 74 MET A O 1
ATOM 555 N N . LEU A 1 75 ? -9.963 -4.531 7.427 1.00 90.56 75 LEU A N 1
ATOM 556 C CA . LEU A 1 75 ? -9.563 -5.775 6.755 1.00 90.56 75 LEU A CA 1
ATOM 557 C C . LEU A 1 75 ? -9.672 -5.688 5.226 1.00 90.56 75 LEU A C 1
ATOM 559 O O . LEU A 1 75 ? -8.766 -6.133 4.523 1.00 90.56 75 LEU A O 1
ATOM 563 N N . ILE A 1 76 ? -10.759 -5.105 4.712 1.00 92.62 76 ILE A N 1
ATOM 564 C CA . ILE A 1 76 ? -10.977 -4.939 3.268 1.00 92.62 76 ILE A CA 1
ATOM 565 C C . ILE A 1 76 ? -9.911 -4.010 2.681 1.00 92.62 76 ILE A C 1
ATOM 567 O O . ILE A 1 76 ? -9.275 -4.360 1.692 1.00 92.62 76 ILE A O 1
ATOM 571 N N . GLY A 1 77 ? -9.683 -2.857 3.310 1.00 92.75 77 GLY A N 1
ATOM 572 C CA . GLY A 1 77 ? -8.696 -1.877 2.871 1.00 92.75 77 GLY A CA 1
ATOM 573 C C . GLY A 1 77 ? -7.285 -2.456 2.855 1.00 92.75 77 GLY A C 1
ATOM 574 O O . GLY A 1 77 ? -6.585 -2.328 1.853 1.00 92.75 77 GLY A O 1
ATOM 575 N N . THR A 1 78 ? -6.893 -3.184 3.907 1.00 92.25 78 THR A N 1
ATOM 576 C CA . THR A 1 78 ? -5.601 -3.883 3.941 1.00 92.25 78 THR A CA 1
ATOM 577 C C . THR A 1 78 ? -5.495 -4.944 2.843 1.00 92.25 78 THR A C 1
ATOM 579 O O . THR A 1 78 ? -4.472 -5.009 2.168 1.00 92.25 78 THR A O 1
ATOM 582 N N . GLY A 1 79 ? -6.537 -5.750 2.616 1.00 93.50 79 GLY A N 1
ATOM 583 C CA . GLY A 1 79 ? -6.528 -6.769 1.562 1.00 93.50 79 GLY A CA 1
ATOM 584 C C . GLY A 1 79 ? -6.379 -6.173 0.160 1.00 93.50 79 GLY A C 1
ATOM 585 O O . GLY A 1 79 ? -5.557 -6.637 -0.626 1.00 93.50 79 GLY A O 1
ATOM 586 N N . VAL A 1 80 ? -7.123 -5.104 -0.135 1.00 95.12 80 VAL A N 1
ATOM 587 C CA . VAL A 1 80 ? -7.033 -4.377 -1.412 1.00 95.12 80 VAL A CA 1
ATOM 588 C C . VAL A 1 80 ? -5.644 -3.763 -1.601 1.00 95.12 80 VAL A C 1
ATOM 590 O O . VAL A 1 80 ? -5.085 -3.840 -2.694 1.00 95.12 80 VAL A O 1
ATOM 593 N N . LEU A 1 81 ? -5.062 -3.209 -0.535 1.00 93.38 81 LEU A N 1
ATOM 594 C CA . LEU A 1 81 ? -3.715 -2.650 -0.571 1.00 93.38 81 LEU A CA 1
ATOM 595 C C . LEU A 1 81 ? -2.659 -3.720 -0.879 1.00 93.38 81 LEU A C 1
ATOM 597 O O . LEU A 1 81 ? -1.809 -3.487 -1.732 1.00 93.38 81 LEU A O 1
ATOM 601 N N . ILE A 1 82 ? -2.750 -4.906 -0.261 1.00 93.06 82 ILE A N 1
ATOM 602 C CA . ILE A 1 82 ? -1.843 -6.034 -0.544 1.00 93.06 82 ILE A CA 1
ATOM 603 C C . ILE A 1 82 ? -1.913 -6.438 -2.020 1.00 93.06 82 ILE A C 1
ATOM 605 O O . ILE A 1 82 ? -0.879 -6.679 -2.633 1.00 93.06 82 ILE A O 1
ATOM 609 N N . VAL A 1 83 ? -3.108 -6.475 -2.619 1.00 95.50 83 VAL A N 1
ATOM 610 C CA . VAL A 1 83 ? -3.248 -6.765 -4.057 1.00 95.50 83 VAL A CA 1
ATOM 611 C C . VAL A 1 83 ? -2.515 -5.718 -4.900 1.00 95.50 83 VAL A C 1
ATOM 613 O O . VAL A 1 83 ? -1.785 -6.084 -5.821 1.00 95.50 83 VAL A O 1
ATOM 616 N N . GLY A 1 84 ? -2.663 -4.431 -4.570 1.00 95.44 84 GLY A N 1
ATOM 617 C CA . GLY A 1 84 ? -1.956 -3.351 -5.263 1.00 95.44 84 GLY A CA 1
ATOM 618 C C . GLY A 1 84 ? -0.433 -3.473 -5.162 1.00 95.44 84 GLY A C 1
ATOM 619 O O . GLY A 1 84 ? 0.275 -3.362 -6.159 1.00 95.44 84 GLY A O 1
ATOM 620 N N . GLU A 1 85 ? 0.058 -3.794 -3.972 1.00 93.38 85 GLU A N 1
ATOM 621 C CA . GLU A 1 85 ? 1.476 -4.021 -3.677 1.00 93.38 85 GLU A CA 1
ATOM 622 C C . GLU A 1 85 ? 2.056 -5.222 -4.424 1.00 93.38 85 GLU A C 1
ATOM 624 O O . GLU A 1 85 ? 3.140 -5.136 -5.007 1.00 93.38 85 GLU A O 1
ATOM 629 N N . CYS A 1 86 ? 1.318 -6.333 -4.473 1.00 94.38 86 CYS A N 1
ATOM 630 C CA . CYS A 1 86 ? 1.717 -7.500 -5.250 1.00 94.38 86 CYS A CA 1
ATOM 631 C C . CYS A 1 86 ? 1.862 -7.152 -6.733 1.00 94.38 86 CYS A C 1
ATOM 633 O O . CYS A 1 86 ? 2.835 -7.583 -7.341 1.00 94.38 86 CYS A O 1
ATOM 635 N N . LEU A 1 87 ? 0.946 -6.351 -7.295 1.00 95.94 87 LEU A N 1
ATOM 636 C CA . LEU A 1 87 ? 1.010 -5.906 -8.692 1.00 95.94 87 LEU A CA 1
ATOM 637 C C . LEU A 1 87 ? 2.222 -5.005 -8.961 1.00 95.94 87 LEU A C 1
ATOM 639 O O . LEU A 1 87 ? 2.912 -5.201 -9.959 1.00 95.94 87 LEU A O 1
ATOM 643 N N . ILE A 1 88 ? 2.507 -4.052 -8.068 1.00 95.12 88 ILE A N 1
ATOM 644 C CA . ILE A 1 88 ? 3.686 -3.174 -8.168 1.00 95.12 88 ILE A CA 1
ATOM 645 C C . ILE A 1 88 ? 4.987 -3.986 -8.056 1.00 95.12 88 ILE A C 1
ATOM 647 O O . ILE A 1 88 ? 5.989 -3.646 -8.678 1.00 95.12 88 ILE A O 1
ATOM 651 N N . SER A 1 89 ? 4.973 -5.088 -7.307 1.00 93.25 89 SER A N 1
ATOM 652 C CA . SER A 1 89 ? 6.151 -5.932 -7.080 1.00 93.25 89 SER A CA 1
ATOM 653 C C . SER A 1 89 ? 6.507 -6.853 -8.257 1.00 93.25 89 SER A C 1
ATOM 655 O O . SER A 1 89 ? 7.526 -7.540 -8.195 1.00 93.25 89 SER A O 1
ATOM 657 N N . LEU A 1 90 ? 5.717 -6.888 -9.339 1.00 94.44 90 LEU A N 1
ATOM 658 C CA . LEU A 1 90 ? 5.942 -7.766 -10.499 1.00 94.44 90 LEU A CA 1
ATOM 659 C C . LEU A 1 90 ? 7.062 -7.262 -11.432 1.00 94.44 90 LEU A C 1
ATOM 661 O O . LEU A 1 90 ? 6.907 -7.231 -12.651 1.00 94.44 90 LEU A O 1
ATOM 665 N N . THR A 1 91 ? 8.212 -6.888 -10.873 1.00 92.62 91 THR A N 1
ATOM 666 C CA . THR A 1 91 ? 9.359 -6.285 -11.583 1.00 92.62 91 THR A CA 1
ATOM 667 C C . THR A 1 91 ? 10.017 -7.198 -12.621 1.00 92.62 91 THR A C 1
ATOM 669 O O . THR A 1 91 ? 10.805 -6.735 -13.439 1.00 92.62 91 THR A O 1
ATOM 672 N N . PHE A 1 92 ? 9.692 -8.492 -12.613 1.00 92.06 92 PHE A N 1
ATOM 673 C CA . PHE A 1 92 ? 10.167 -9.470 -13.592 1.00 92.06 92 PHE A CA 1
ATOM 674 C C . PHE A 1 92 ? 9.415 -9.415 -14.933 1.00 92.06 92 PHE A C 1
ATOM 676 O O . PHE A 1 92 ? 9.800 -10.109 -15.876 1.00 92.06 92 PHE A O 1
ATOM 683 N N . LEU A 1 93 ? 8.316 -8.657 -15.023 1.00 95.12 93 LEU A N 1
ATOM 684 C CA . LEU A 1 93 ? 7.534 -8.527 -16.250 1.00 95.12 93 LEU A CA 1
ATOM 685 C C . LEU A 1 93 ? 8.241 -7.645 -17.294 1.00 9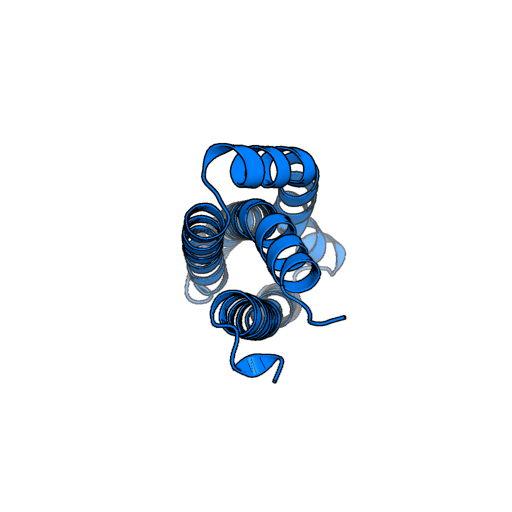5.12 93 LEU A C 1
ATOM 687 O O . LEU A 1 93 ? 8.993 -6.740 -16.931 1.00 95.12 93 LEU A O 1
ATOM 691 N N . PRO A 1 94 ? 7.951 -7.840 -18.597 1.00 95.81 94 PRO A N 1
ATOM 692 C CA . PRO A 1 94 ? 8.375 -6.895 -19.624 1.00 95.81 94 PRO A CA 1
ATOM 693 C C . PRO A 1 94 ? 7.802 -5.498 -19.357 1.00 95.81 94 PRO A C 1
ATOM 695 O O . PRO A 1 94 ? 6.680 -5.371 -18.863 1.00 95.81 94 PRO A O 1
ATOM 698 N N . GLU A 1 95 ? 8.545 -4.462 -19.751 1.00 93.50 95 GLU A N 1
ATOM 699 C CA . GLU A 1 95 ? 8.288 -3.050 -19.422 1.00 93.50 95 GLU A CA 1
ATOM 700 C C . GLU A 1 95 ? 6.816 -2.634 -19.558 1.00 93.50 95 GLU A C 1
ATOM 702 O O . GLU A 1 95 ? 6.220 -2.145 -18.601 1.00 93.50 95 GLU A O 1
ATOM 707 N N . ILE A 1 96 ? 6.196 -2.886 -20.715 1.00 94.75 96 ILE A N 1
ATOM 708 C CA . ILE A 1 96 ? 4.811 -2.469 -20.972 1.00 94.75 96 ILE A CA 1
ATOM 709 C C . ILE A 1 96 ? 3.810 -3.111 -20.000 1.00 94.75 96 ILE A C 1
ATOM 711 O O . ILE A 1 96 ? 2.899 -2.444 -19.509 1.00 94.75 96 ILE A O 1
ATOM 715 N N . PHE A 1 97 ? 3.992 -4.395 -19.680 1.00 96.75 97 PHE A N 1
ATOM 716 C CA . PHE A 1 97 ? 3.120 -5.115 -18.755 1.00 96.75 97 PHE A CA 1
ATOM 717 C C . PHE A 1 97 ? 3.363 -4.664 -17.321 1.00 96.75 97 PHE A C 1
ATOM 719 O O . PHE A 1 97 ? 2.403 -4.452 -16.583 1.00 96.75 97 PHE A O 1
ATOM 726 N N . TYR A 1 98 ? 4.627 -4.447 -16.950 1.00 96.06 98 TYR A N 1
ATOM 727 C CA . TYR A 1 98 ? 4.984 -3.906 -15.646 1.00 96.06 98 TYR A CA 1
ATOM 728 C C . TYR A 1 98 ? 4.346 -2.530 -15.414 1.00 96.06 98 TYR A C 1
ATOM 730 O O . TYR A 1 98 ? 3.729 -2.309 -14.378 1.00 96.06 98 TYR A O 1
ATOM 738 N N . VAL A 1 99 ? 4.401 -1.629 -16.399 1.00 95.12 99 VAL A N 1
ATOM 739 C CA . VAL A 1 99 ? 3.778 -0.297 -16.313 1.00 95.12 99 VAL A CA 1
ATOM 740 C C . VAL A 1 99 ? 2.268 -0.394 -16.094 1.00 95.12 99 VAL A C 1
ATOM 742 O O . VAL A 1 99 ? 1.731 0.305 -15.234 1.00 95.12 99 VAL A O 1
ATOM 745 N N . ILE A 1 100 ? 1.578 -1.277 -16.821 1.00 96.12 100 ILE A N 1
ATOM 746 C CA . ILE A 1 100 ? 0.139 -1.513 -16.630 1.00 96.12 100 ILE A CA 1
ATOM 747 C C . ILE A 1 100 ? -0.132 -2.037 -15.212 1.00 96.12 100 ILE A C 1
ATOM 749 O O . ILE A 1 100 ? -1.016 -1.520 -14.523 1.00 96.12 100 ILE A O 1
ATOM 753 N N . CYS A 1 101 ? 0.656 -3.011 -14.748 1.00 96.69 101 CYS A N 1
ATOM 754 C CA . CYS A 1 101 ? 0.577 -3.531 -13.385 1.00 96.69 101 CYS A CA 1
ATOM 755 C C . CYS A 1 101 ? 0.825 -2.440 -12.338 1.00 96.69 101 CYS A C 1
ATOM 757 O O . CYS A 1 101 ? 0.090 -2.391 -11.357 1.00 96.69 101 CYS A O 1
ATOM 759 N N . CYS A 1 102 ? 1.775 -1.527 -12.553 1.00 95.56 102 CYS A N 1
ATOM 760 C CA . CYS A 1 102 ? 2.005 -0.388 -11.670 1.00 95.56 102 CYS A CA 1
ATOM 761 C C . CYS A 1 102 ? 0.803 0.552 -11.629 1.00 95.56 102 CYS A C 1
ATOM 763 O O . CYS A 1 102 ? 0.362 0.902 -10.543 1.00 95.56 102 CYS A O 1
ATOM 765 N N . ILE A 1 103 ? 0.245 0.950 -12.775 1.00 96.00 103 ILE A N 1
ATOM 766 C CA . ILE A 1 103 ? -0.889 1.889 -12.825 1.00 96.00 103 ILE A CA 1
ATOM 767 C C . ILE A 1 103 ? -2.097 1.324 -12.065 1.00 96.00 103 ILE A C 1
ATOM 769 O O . ILE A 1 103 ? -2.710 2.032 -11.258 1.00 96.00 103 ILE A O 1
ATOM 773 N N . ILE A 1 104 ? -2.415 0.045 -12.296 1.00 97.19 104 ILE A N 1
ATOM 774 C CA . ILE A 1 104 ? -3.488 -0.665 -11.588 1.00 97.19 104 ILE A CA 1
ATOM 775 C C . ILE A 1 104 ? -3.109 -0.845 -10.115 1.00 97.19 104 ILE A C 1
ATOM 777 O O . ILE A 1 104 ? -3.919 -0.585 -9.231 1.00 97.19 104 ILE A O 1
ATOM 781 N N . GLY A 1 105 ? -1.871 -1.235 -9.832 1.00 96.38 105 GLY A N 1
ATOM 782 C CA . GLY A 1 105 ? -1.379 -1.457 -8.480 1.00 96.38 105 GLY A CA 1
ATOM 783 C C . GLY A 1 105 ? -1.448 -0.200 -7.615 1.00 96.38 105 GLY A C 1
ATOM 784 O O . GLY A 1 105 ? -1.988 -0.255 -6.514 1.00 96.38 105 GLY A O 1
ATOM 785 N N . TYR A 1 106 ? -1.022 0.953 -8.136 1.00 95.88 106 TYR A N 1
ATOM 786 C CA . TYR A 1 106 ? -1.141 2.253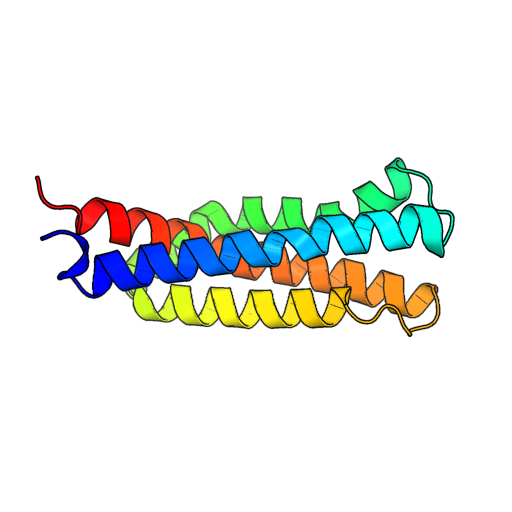 -7.470 1.00 95.88 106 TYR A CA 1
ATOM 787 C C . TYR A 1 106 ? -2.607 2.650 -7.245 1.00 95.88 106 TYR A C 1
ATOM 789 O O . TYR A 1 106 ? -2.943 3.169 -6.179 1.00 95.88 106 TYR A O 1
ATOM 797 N N . LEU A 1 107 ? -3.508 2.352 -8.187 1.00 96.56 107 LEU A N 1
ATOM 798 C CA . LEU A 1 107 ? -4.947 2.571 -8.000 1.00 96.56 107 LEU A CA 1
ATOM 799 C C . LEU A 1 107 ? -5.489 1.745 -6.824 1.00 96.56 107 LEU A C 1
ATOM 801 O O . LEU A 1 107 ? -6.171 2.286 -5.952 1.00 96.56 107 LEU A O 1
ATOM 805 N N . PHE A 1 108 ? -5.162 0.451 -6.773 1.00 96.38 108 PHE A N 1
ATOM 806 C CA . PHE A 1 108 ? -5.567 -0.441 -5.681 1.00 96.38 108 PHE A CA 1
ATOM 807 C C . PHE A 1 108 ? -4.930 -0.032 -4.352 1.00 96.38 108 PHE A C 1
ATOM 809 O O . PHE A 1 108 ? -5.609 -0.023 -3.328 1.00 96.38 108 PHE A O 1
ATOM 816 N N . PHE A 1 109 ? -3.665 0.382 -4.367 1.00 94.31 109 PHE A N 1
ATOM 817 C CA . PHE A 1 109 ? -2.980 0.907 -3.193 1.00 94.31 109 PHE A CA 1
ATOM 818 C C . PHE A 1 109 ? -3.724 2.124 -2.621 1.00 94.31 109 PHE A C 1
ATOM 820 O O . PHE A 1 109 ? -4.035 2.154 -1.431 1.00 94.31 109 PHE A O 1
ATOM 827 N N . GLY A 1 110 ? -4.109 3.086 -3.469 1.00 93.88 110 GLY A N 1
ATOM 828 C CA . GLY A 1 110 ? -4.865 4.269 -3.040 1.00 93.88 110 GLY A CA 1
ATOM 829 C C . GLY A 1 110 ? -6.276 3.957 -2.556 1.00 93.88 110 GLY A C 1
ATOM 830 O O . GLY A 1 110 ? -6.716 4.498 -1.540 1.00 93.88 110 GLY A O 1
ATOM 831 N N . LEU A 1 111 ? -6.965 3.035 -3.232 1.00 95.38 111 LEU A N 1
ATOM 832 C CA . LEU A 1 111 ? -8.266 2.534 -2.796 1.00 95.38 111 LEU A CA 1
ATOM 833 C C . LEU A 1 111 ? -8.170 1.884 -1.409 1.00 95.38 111 LEU A C 1
ATOM 835 O O . LEU A 1 111 ? -8.907 2.261 -0.500 1.00 95.38 111 LEU A O 1
ATOM 839 N N . GLY A 1 112 ? -7.252 0.932 -1.238 1.00 93.50 112 GLY A N 1
ATOM 840 C CA . GLY A 1 112 ? -7.063 0.205 0.014 1.00 93.50 112 GLY A CA 1
ATOM 841 C C . GLY A 1 112 ? -6.697 1.131 1.171 1.00 93.50 112 GLY A C 1
ATOM 842 O O . GLY A 1 112 ? -7.311 1.054 2.239 1.00 93.50 112 GLY A O 1
ATOM 843 N N . LEU A 1 113 ? -5.774 2.069 0.932 1.00 92.38 113 LEU A N 1
ATOM 844 C CA . LEU A 1 113 ? -5.378 3.076 1.914 1.00 92.38 113 LEU A CA 1
ATOM 845 C C . LEU A 1 113 ? -6.561 3.966 2.318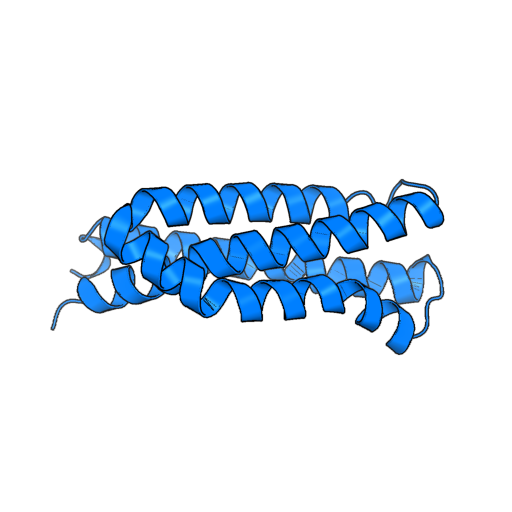 1.00 92.38 113 LEU A C 1
ATOM 847 O O . LEU A 1 113 ? -6.779 4.183 3.507 1.00 92.38 113 LEU A O 1
ATOM 851 N N . GLY A 1 114 ? -7.357 4.439 1.357 1.00 92.12 114 GLY A N 1
ATOM 852 C CA . GLY A 1 114 ? -8.512 5.295 1.631 1.00 92.12 114 GLY A CA 1
ATOM 853 C C . GLY A 1 114 ? -9.643 4.589 2.391 1.00 92.12 114 GLY A C 1
ATOM 854 O O . GLY A 1 114 ? -10.267 5.197 3.258 1.00 92.12 114 GLY A O 1
ATOM 855 N N . ILE A 1 115 ? -9.875 3.294 2.137 1.00 92.25 115 ILE A N 1
ATOM 856 C CA . ILE A 1 115 ? -10.805 2.480 2.945 1.00 92.25 115 ILE A CA 1
ATOM 857 C C . ILE A 1 115 ? -10.270 2.310 4.374 1.00 92.25 115 ILE A C 1
ATOM 859 O O . ILE A 1 115 ? -11.050 2.290 5.321 1.00 92.25 115 ILE A O 1
ATOM 863 N N . TYR A 1 116 ? -8.956 2.156 4.535 1.00 91.12 116 TYR A N 1
ATOM 864 C CA . TYR A 1 116 ? -8.328 1.789 5.802 1.00 91.12 116 TYR A CA 1
ATOM 865 C C . TYR A 1 116 ? -8.078 2.978 6.751 1.00 91.12 116 TYR A C 1
ATOM 867 O O . TYR A 1 116 ? -8.300 2.862 7.961 1.00 91.12 116 TYR A O 1
ATOM 875 N N . ALA A 1 117 ? -7.584 4.104 6.225 1.00 87.25 117 ALA A N 1
ATOM 876 C CA . ALA A 1 117 ? -6.944 5.158 7.015 1.00 87.25 117 ALA A CA 1
ATOM 877 C C . ALA A 1 117 ? -7.888 5.819 8.031 1.00 87.25 117 ALA A C 1
ATOM 879 O O . ALA A 1 117 ? -7.544 5.914 9.215 1.00 87.25 117 ALA A O 1
ATOM 880 N N . THR A 1 118 ? -9.085 6.225 7.595 1.00 86.94 118 THR A N 1
ATOM 881 C CA . THR A 1 118 ? -10.075 6.890 8.459 1.00 86.94 118 THR A CA 1
ATOM 882 C C . THR A 1 118 ? -10.583 5.952 9.564 1.00 86.94 118 THR A C 1
ATOM 884 O O . THR A 1 118 ? -10.412 6.289 10.736 1.00 86.94 118 THR A O 1
ATOM 887 N N . PRO A 1 119 ? -11.071 4.723 9.266 1.00 84.50 119 PRO A N 1
ATOM 888 C CA . PRO A 1 119 ? -11.449 3.761 10.306 1.00 84.50 119 PRO A CA 1
ATOM 889 C C . PRO A 1 119 ? -10.351 3.465 11.327 1.00 84.50 119 PRO A C 1
ATOM 891 O O . PRO A 1 119 ? -10.632 3.385 12.525 1.00 84.50 119 PRO A O 1
ATOM 894 N N . SER A 1 120 ? -9.106 3.287 10.873 1.00 86.00 120 SER A N 1
ATOM 895 C CA . SER A 1 120 ? -7.986 2.971 11.761 1.00 86.00 120 SER A CA 1
ATOM 896 C C . SER A 1 120 ? -7.688 4.117 12.723 1.00 86.00 120 SER A C 1
ATOM 898 O O . SER A 1 120 ? -7.454 3.872 13.907 1.00 86.00 120 SER A O 1
ATOM 900 N N . THR A 1 121 ? -7.667 5.350 12.220 1.00 86.56 121 THR A N 1
ATOM 901 C CA . THR A 1 121 ? -7.304 6.532 13.013 1.00 86.56 121 THR A CA 1
ATOM 902 C C . THR A 1 121 ? -8.383 6.837 14.046 1.00 86.56 121 THR A C 1
ATOM 904 O O . THR A 1 121 ? -8.079 6.929 15.237 1.00 86.56 121 THR A O 1
ATOM 907 N N . ASP A 1 122 ? -9.647 6.856 13.625 1.00 85.00 122 ASP A N 1
ATOM 908 C CA . ASP A 1 122 ? -10.779 7.119 14.517 1.00 85.00 122 ASP A CA 1
ATOM 909 C C . ASP A 1 122 ? -10.899 6.055 15.607 1.00 85.00 122 ASP A C 1
ATOM 911 O O . ASP A 1 122 ? -11.151 6.369 16.769 1.00 85.00 122 ASP A O 1
ATOM 915 N N . THR A 1 123 ? -10.648 4.786 15.270 1.00 84.50 123 THR A N 1
ATOM 916 C CA . THR A 1 123 ? -10.674 3.700 16.259 1.00 84.50 123 THR A CA 1
ATOM 917 C C . THR A 1 123 ? -9.598 3.873 17.317 1.00 84.50 123 THR A C 1
ATOM 919 O O . THR A 1 123 ? -9.875 3.646 18.496 1.00 84.50 123 THR A O 1
ATOM 922 N N . ALA A 1 124 ? -8.383 4.258 16.920 1.00 83.56 124 ALA A N 1
ATOM 923 C CA . ALA A 1 124 ? -7.294 4.489 17.858 1.00 83.56 124 ALA A CA 1
ATOM 924 C C . ALA A 1 124 ? -7.607 5.675 18.782 1.00 83.56 124 ALA A C 1
ATOM 926 O O . ALA A 1 124 ? -7.462 5.547 19.996 1.00 83.56 124 ALA A O 1
ATOM 927 N N . ILE A 1 125 ? -8.107 6.786 18.233 1.00 86.44 125 ILE A N 1
ATOM 928 C CA . ILE A 1 125 ? -8.448 7.984 19.015 1.00 86.44 125 ILE A CA 1
ATOM 929 C C . ILE A 1 125 ? -9.611 7.697 19.974 1.00 86.44 125 ILE A C 1
ATOM 931 O O . ILE A 1 125 ? -9.492 7.951 21.169 1.00 86.44 125 ILE A O 1
ATOM 935 N N . ALA A 1 126 ? -10.701 7.092 19.494 1.00 84.75 126 ALA A N 1
ATOM 936 C CA . ALA A 1 126 ? -11.888 6.812 20.307 1.00 84.75 126 ALA A CA 1
ATOM 937 C C . ALA A 1 126 ? -11.648 5.784 21.429 1.00 84.75 126 ALA A C 1
ATOM 939 O O . ALA A 1 126 ? -12.438 5.691 22.365 1.00 84.75 126 ALA A O 1
ATOM 940 N N . ASN A 1 127 ? -10.578 4.987 21.334 1.00 82.00 127 ASN A N 1
ATOM 941 C CA . A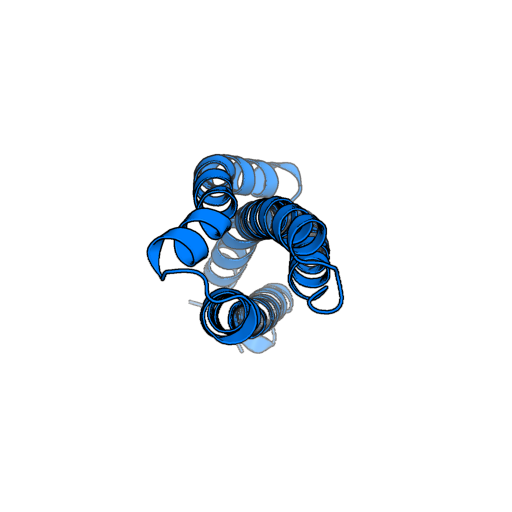SN A 1 127 ? -10.222 3.963 22.321 1.00 82.00 127 ASN A CA 1
ATOM 942 C C . ASN A 1 127 ? -8.976 4.315 23.144 1.00 82.00 127 ASN A C 1
ATOM 944 O O . ASN A 1 127 ? -8.524 3.485 23.944 1.00 82.00 127 ASN A O 1
ATOM 948 N N . ALA A 1 128 ? -8.417 5.511 22.955 1.00 78.12 128 ALA A N 1
ATOM 949 C CA . ALA A 1 128 ? -7.359 6.015 23.808 1.00 78.12 128 ALA A CA 1
ATOM 950 C C . ALA A 1 128 ? -7.938 6.319 25.211 1.00 78.12 128 ALA A C 1
ATOM 952 O O . ALA A 1 128 ? -8.996 6.934 25.323 1.00 78.12 128 ALA A O 1
ATOM 953 N N . PRO A 1 129 ? -7.295 5.860 26.299 1.00 67.75 129 PRO A N 1
ATOM 954 C CA . PRO A 1 129 ? -7.638 6.257 27.649 1.00 67.75 129 PRO A CA 1
ATOM 955 C C . PRO A 1 129 ? -7.360 7.753 27.813 1.00 67.75 129 PRO A C 1
ATOM 957 O O . PRO A 1 129 ? -6.297 8.224 27.405 1.00 67.75 129 PRO A O 1
ATOM 960 N N . LEU A 1 130 ? -8.322 8.451 28.416 1.00 65.69 130 LEU A N 1
ATOM 961 C CA . LEU A 1 130 ? -8.143 9.797 28.957 1.00 65.69 130 LEU A CA 1
ATOM 962 C C . LEU A 1 130 ? -7.087 9.800 30.070 1.00 65.69 130 LEU A C 1
ATOM 964 O O . LEU A 1 130 ? -7.026 8.798 30.829 1.00 65.69 130 LEU A O 1
#

Radius of gyration: 16.33 Å; chains: 1; bounding box: 39×22×51 Å

Sequence (130 aa):
KLFKNKAYTGATASNFLLNGVAGTLIVANTFVQRGLGYSSLQAGSLSITYLVMVLIMIRVGEKLLQTLGCKKPMLIGTGVLIVGECLISLTFLPEIFYVICCIIGYLFFGLGLGIYATPSTDTAIANAPL

InterPro domains:
  IPR036259 MFS transporter superfamily [G3DSA:1.20.1250.20] (1-129)
  IPR036259 MFS transporter superfamily [SSF103473] (2-125)

Secondary structure (DSSP, 8-state):
-GGGSHHHHHHHHHHHHHHHHTHHHHHHHHHHHHTS---HHHHHHTTHHHHHHHHHHHHHHHHHHHHH-SHHHHHHHHHHHHHHHHHHT-TTS-HHHHHHHHHHHHHHHHHHHHHHHHHHHHHHHHTS--

Organism: Staphylococcus aureus (NCBI:txid1280)

Foldseek 3Di:
DLCVPVLQVVLVVLVVVLVVLCVLLVVLLCCCCVVVVDDNVRSVVLLVLLVVLLVVLQVVLVVCCVPVNQPPLQVQLVVLLVQLSVLSPVSVDDPVSNSVSSSVSSNSNSNSCSSNVPSSVCSNVVSGDD

pLDDT: mean 89.53, std 6.27, range [65.69, 97.19]